Protein AF-A0A9Q0AM17-F1 (afdb_monomer)

pLDDT: mean 71.07, std 16.67, range [40.03, 94.5]

Foldseek 3Di:
DDDDDDDDPPPPDDPDPDPDDPVRVVVVVVVLVPPPCRPVDPPDCPVVNVVCVVPVVVCVVVVVPDPPDDDDDPPPPPPPPPDDDDPPCVVVVVVVVCVVPPQPQPPPGDRDDD

Solvent-accessible surface area (backbone atoms only — not comparable to full-atom values): 7825 Å² total; per-residue (Å²): 136,90,82,86,82,81,79,84,75,79,77,80,77,74,91,65,92,66,78,73,51,71,67,55,51,50,57,47,51,57,54,49,63,66,41,95,60,56,89,59,70,76,86,67,77,47,74,62,56,52,48,28,70,78,36,62,68,54,25,60,79,71,67,68,65,76,79,94,69,82,88,81,69,92,64,75,73,73,75,72,80,66,82,76,83,74,64,94,57,51,68,58,52,53,52,49,53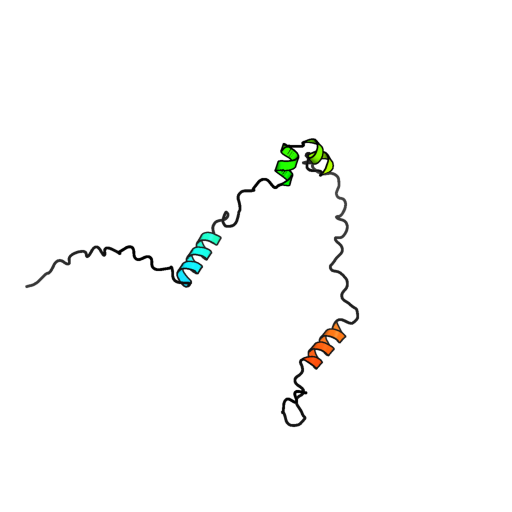,50,56,70,70,43,74,50,57,45,103,82,72,47,75,65,78,132

Sequence (114 aa):
MSSSNNPTQQAQQTQQETTPSFKEQLDHKARVARDPNYGKEEPQPTLLEKVTEYVPQVGKILGTGAQKKEDEGHKVPESIPGPPHRPDHDLQVEEFLKEQHRSKKGENGQIVDH

Organism: NCBI:txid1658444

Radius of gyration: 33.47 Å; Cα contacts (8 Å, |Δi|>4): 24; chains: 1; bounding box: 66×60×88 Å

Mean predicted aligned error: 22.44 Å

Secondary structure (DSSP, 8-state):
---PPPP-----------PPPHHHHHHHHHHHTTSTTTT----PPPHHHHHHHH-HHHHHHTT-S--------------PPPSPPPPTTHHHHHHHHHHHSS--B-TTS-B---

Structure (mmCIF, N/CA/C/O backbone):
data_AF-A0A9Q0AM17-F1
#
_entry.id   AF-A0A9Q0AM17-F1
#
loop_
_atom_site.group_PDB
_atom_site.id
_atom_site.type_symbol
_atom_site.label_atom_id
_atom_site.label_alt_id
_atom_site.label_comp_id
_atom_site.label_asym_id
_atom_site.label_entity_id
_atom_site.label_seq_id
_atom_site.pdbx_PDB_ins_code
_atom_site.Cartn_x
_atom_site.Cartn_y
_atom_site.Cartn_z
_atom_site.occupancy
_atom_site.B_iso_or_equiv
_atom_site.auth_seq_id
_atom_site.auth_comp_id
_atom_site.auth_asym_id
_atom_site.auth_atom_id
_atom_site.pdbx_PDB_model_num
ATOM 1 N N . MET A 1 1 ? 32.354 21.716 64.593 1.00 43.34 1 MET A N 1
ATOM 2 C CA . MET A 1 1 ? 32.568 2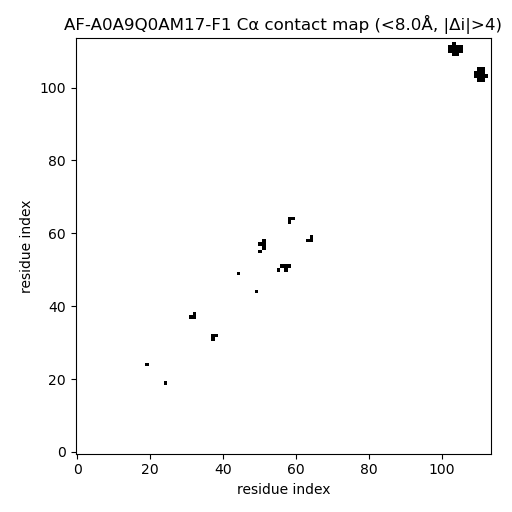0.954 63.347 1.00 43.34 1 MET A CA 1
ATOM 3 C C . MET A 1 1 ? 31.216 20.481 62.865 1.00 43.34 1 MET A C 1
ATOM 5 O O . MET A 1 1 ? 30.466 19.902 63.638 1.00 43.34 1 MET A O 1
ATOM 9 N N . SER A 1 2 ? 30.892 20.866 61.640 1.00 46.56 2 SER A N 1
ATOM 10 C CA . SER A 1 2 ? 29.626 20.657 60.951 1.00 46.56 2 SER A CA 1
ATOM 11 C C . SER A 1 2 ? 29.363 19.184 60.654 1.00 46.56 2 SER A C 1
ATOM 13 O O . SER A 1 2 ? 30.287 18.464 60.289 1.00 46.56 2 SER A O 1
ATOM 15 N N . SER A 1 3 ? 28.098 18.776 60.696 1.00 47.06 3 SER A N 1
ATOM 16 C CA . SER A 1 3 ? 27.534 17.807 59.749 1.00 47.06 3 SER A CA 1
ATOM 17 C C . SER A 1 3 ? 26.023 18.001 59.703 1.00 47.06 3 SER A C 1
ATOM 19 O O . SER A 1 3 ? 25.293 17.637 60.621 1.00 47.06 3 SER A O 1
ATOM 21 N N . SER A 1 4 ? 25.598 18.677 58.640 1.00 45.66 4 SER A N 1
ATOM 22 C CA . SER A 1 4 ? 24.213 18.921 58.262 1.00 45.66 4 SER A CA 1
ATOM 23 C C . SER A 1 4 ? 23.585 17.630 57.742 1.00 45.66 4 SER A C 1
ATOM 25 O O . SER A 1 4 ? 24.103 17.039 56.797 1.00 45.66 4 SER A O 1
ATOM 27 N N . ASN A 1 5 ? 22.448 17.230 58.309 1.00 55.94 5 ASN A N 1
ATOM 28 C CA . ASN A 1 5 ? 21.582 16.228 57.697 1.00 55.94 5 ASN A CA 1
ATOM 29 C C . ASN A 1 5 ? 20.622 16.925 56.726 1.00 55.94 5 ASN A C 1
ATOM 31 O O . ASN A 1 5 ? 19.900 17.851 57.088 1.00 55.94 5 ASN A O 1
ATOM 35 N N . ASN A 1 6 ? 20.686 16.483 55.475 1.00 49.91 6 ASN A N 1
ATOM 36 C CA . ASN A 1 6 ? 19.941 16.980 54.324 1.00 49.91 6 ASN A CA 1
ATOM 37 C C . ASN A 1 6 ? 18.442 16.636 54.463 1.00 49.91 6 ASN A C 1
ATOM 39 O O . ASN A 1 6 ? 18.132 15.468 54.704 1.00 49.91 6 ASN A O 1
ATOM 43 N N . PRO A 1 7 ? 17.496 17.577 54.287 1.00 50.47 7 PRO A N 1
ATOM 44 C CA . PRO A 1 7 ? 16.085 17.232 54.200 1.00 50.47 7 PRO A CA 1
ATOM 45 C C . PRO A 1 7 ? 15.758 16.693 52.803 1.00 50.47 7 PRO A C 1
ATOM 47 O O . PRO A 1 7 ? 16.019 17.338 51.786 1.00 50.47 7 PRO A O 1
ATOM 50 N N . THR A 1 8 ? 15.154 15.507 52.765 1.00 41.97 8 THR A N 1
ATOM 51 C CA . THR A 1 8 ? 14.503 14.928 51.588 1.00 41.97 8 THR A CA 1
ATOM 52 C C . THR A 1 8 ? 13.431 15.896 51.094 1.00 41.97 8 THR A C 1
ATOM 54 O O . THR A 1 8 ? 12.341 15.977 51.658 1.00 41.97 8 THR A O 1
ATOM 57 N N . GLN A 1 9 ? 13.741 16.656 50.046 1.00 49.97 9 GLN A N 1
ATOM 58 C CA . GLN A 1 9 ? 12.748 17.441 49.327 1.00 49.97 9 GLN A CA 1
ATOM 59 C C . GLN A 1 9 ? 11.867 16.466 48.544 1.00 49.97 9 GLN A C 1
ATOM 61 O O . GLN A 1 9 ? 12.249 15.955 47.492 1.00 49.97 9 GLN A O 1
ATOM 66 N N . GLN A 1 10 ? 10.683 16.189 49.088 1.00 43.75 10 GLN A N 1
ATOM 67 C CA . GLN A 1 10 ? 9.551 15.727 48.297 1.00 43.75 10 GLN A CA 1
ATOM 68 C C . GLN A 1 10 ? 9.224 16.838 47.297 1.00 43.75 10 GLN A C 1
ATOM 70 O O . GLN A 1 10 ? 8.612 17.846 47.648 1.00 43.75 10 GLN A O 1
ATOM 75 N N . ALA A 1 11 ? 9.670 16.673 46.054 1.00 42.91 11 ALA A N 1
ATOM 76 C CA . ALA A 1 11 ? 9.200 17.489 44.951 1.00 42.91 11 ALA A CA 1
ATOM 77 C C . ALA A 1 11 ? 7.736 17.119 44.689 1.00 42.91 11 ALA A C 1
ATOM 79 O O . ALA A 1 11 ? 7.427 16.119 44.042 1.00 42.91 11 ALA A O 1
ATOM 80 N N . GLN A 1 12 ? 6.838 17.931 45.240 1.0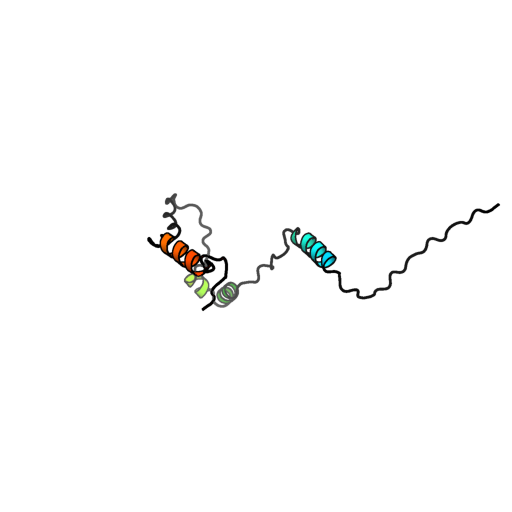0 44.19 12 GLN A N 1
ATOM 81 C CA . GLN A 1 12 ? 5.468 18.064 44.771 1.00 44.19 12 GLN A CA 1
ATOM 82 C C . GLN A 1 12 ? 5.537 18.487 43.299 1.00 44.19 12 GLN A C 1
ATOM 84 O O . GLN A 1 12 ? 5.848 19.636 42.995 1.00 44.19 12 GLN A O 1
ATOM 89 N N . GLN A 1 13 ? 5.302 17.555 42.376 1.00 48.88 13 GLN A N 1
ATOM 90 C CA . GLN A 1 13 ? 5.042 17.911 40.987 1.00 48.88 13 GLN A CA 1
ATOM 91 C C . GLN A 1 13 ? 3.558 18.230 40.853 1.00 48.88 13 GLN A C 1
ATOM 93 O O . GLN A 1 13 ? 2.692 17.364 40.756 1.00 48.88 13 GLN A O 1
ATOM 98 N N . THR A 1 14 ? 3.308 19.530 40.928 1.00 40.03 14 THR A N 1
ATOM 99 C CA . THR A 1 14 ? 2.145 20.248 40.432 1.00 40.03 14 THR A CA 1
ATOM 100 C C . THR A 1 14 ? 1.649 19.618 39.131 1.00 40.03 14 THR A C 1
ATOM 102 O O . THR A 1 14 ? 2.401 19.524 38.162 1.00 40.03 14 THR A O 1
ATOM 105 N N . GLN A 1 15 ? 0.378 19.213 39.107 1.00 45.84 15 GLN A N 1
ATOM 106 C CA . GLN A 1 15 ? -0.353 18.878 37.887 1.00 45.84 15 GLN A CA 1
ATOM 107 C C . GLN A 1 15 ? -0.502 20.158 37.055 1.00 45.84 15 GLN A C 1
ATOM 109 O O . GLN A 1 15 ? -1.490 20.878 37.157 1.00 45.84 15 GLN A O 1
ATOM 114 N N . GLN A 1 16 ? 0.530 20.502 36.295 1.00 46.12 16 GLN A N 1
ATOM 115 C CA . GLN A 1 16 ? 0.379 21.352 35.127 1.00 46.12 16 GLN A CA 1
ATOM 116 C C . GLN A 1 16 ? 0.056 20.409 33.978 1.00 46.12 16 GLN A C 1
ATOM 118 O O . GLN A 1 16 ? 0.801 19.460 33.740 1.00 46.12 16 GLN A O 1
ATOM 123 N N . GLU A 1 17 ? -1.061 20.642 33.293 1.00 57.25 17 GLU A N 1
ATOM 124 C CA . GLU A 1 17 ? -1.342 20.0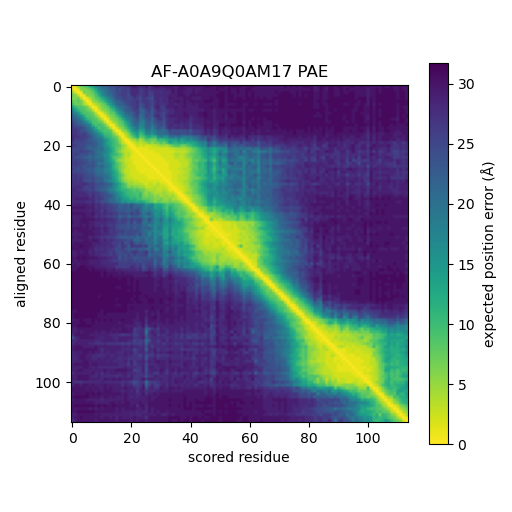08 32.008 1.00 57.25 17 GLU A CA 1
ATOM 125 C C . GLU A 1 17 ? -0.290 20.469 30.993 1.00 57.25 17 GLU A C 1
ATOM 127 O O . GLU A 1 17 ? -0.495 21.382 30.196 1.00 57.25 17 GLU A O 1
ATOM 132 N N . THR A 1 18 ? 0.899 19.878 31.053 1.00 63.84 18 THR A N 1
ATOM 133 C CA . THR A 1 18 ? 1.889 20.002 29.998 1.00 63.84 18 THR A CA 1
ATOM 134 C C . THR A 1 18 ? 1.455 19.044 28.911 1.00 63.84 18 THR A C 1
ATOM 136 O O . THR A 1 18 ? 1.519 17.826 29.088 1.00 63.84 18 THR A O 1
ATOM 139 N N . THR A 1 19 ? 0.982 19.587 27.792 1.00 74.06 19 THR A N 1
ATOM 140 C CA . THR A 1 19 ? 0.774 18.802 26.575 1.00 74.06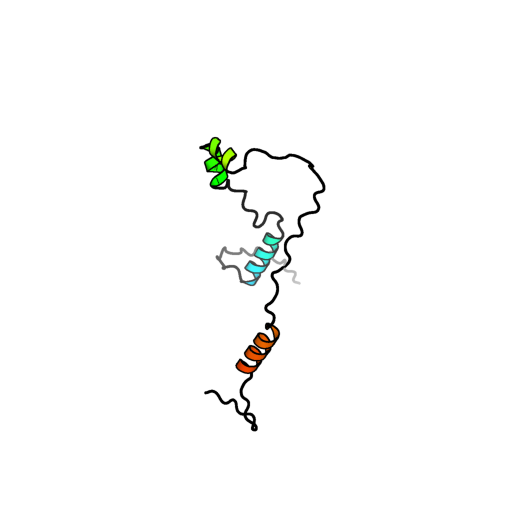 19 THR A CA 1
ATOM 141 C C . THR A 1 19 ? 2.029 17.964 26.321 1.00 74.06 19 THR A C 1
ATOM 143 O O . THR A 1 19 ? 3.121 18.546 26.300 1.00 74.06 19 THR A O 1
ATOM 146 N N . PRO A 1 20 ? 1.912 16.635 26.152 1.00 79.81 20 PRO A N 1
ATOM 147 C CA . PRO A 1 20 ? 3.078 15.778 26.015 1.00 79.81 20 PRO A CA 1
ATOM 148 C C . PRO A 1 20 ? 3.887 16.217 24.800 1.00 79.81 20 PRO A C 1
ATOM 150 O O . PRO A 1 20 ? 3.326 16.486 23.731 1.00 79.81 20 PRO A O 1
ATOM 153 N N . SER A 1 21 ? 5.205 16.284 24.964 1.00 89.88 21 SER A N 1
ATOM 154 C CA . SER A 1 21 ? 6.123 16.596 23.872 1.00 89.88 21 SER A CA 1
ATOM 155 C C . SER A 1 21 ? 5.945 15.589 22.734 1.00 89.88 21 SER A C 1
ATOM 157 O O . SER A 1 21 ? 5.590 14.431 22.958 1.00 89.88 21 SER A O 1
ATOM 159 N N . PHE A 1 22 ? 6.233 15.992 21.495 1.00 89.56 22 PHE A N 1
ATOM 160 C CA . PHE A 1 22 ? 6.094 15.110 20.332 1.00 89.56 22 PHE A CA 1
ATOM 161 C C . PHE A 1 22 ? 6.869 13.792 20.502 1.00 89.56 22 PHE A C 1
ATOM 163 O O . PHE A 1 22 ? 6.375 12.726 20.142 1.00 89.56 22 PHE A O 1
ATOM 170 N N . LYS A 1 23 ? 8.045 13.838 21.144 1.00 93.44 23 LYS A N 1
ATOM 171 C CA . LYS A 1 23 ? 8.808 12.633 21.500 1.00 93.44 23 LYS A CA 1
ATOM 172 C C . LYS A 1 23 ? 8.027 11.712 22.439 1.00 93.44 23 LYS A C 1
ATOM 174 O O . LYS A 1 23 ? 7.991 10.511 22.214 1.00 93.44 23 LYS A O 1
ATOM 179 N N . GLU A 1 24 ? 7.398 12.262 23.471 1.00 93.38 24 GLU A N 1
ATOM 180 C CA . GLU A 1 24 ? 6.632 11.482 24.448 1.00 93.38 24 GLU A CA 1
ATOM 181 C C . GLU A 1 24 ? 5.401 10.847 23.801 1.00 93.38 24 GLU A C 1
ATOM 183 O O . GLU A 1 24 ? 5.089 9.694 24.087 1.00 93.38 24 GLU A O 1
ATOM 188 N N . GLN A 1 25 ? 4.754 11.551 22.868 1.00 93.00 25 GLN A N 1
ATOM 189 C CA . GLN A 1 25 ? 3.658 11.001 22.070 1.00 93.00 25 GLN A CA 1
ATOM 190 C C . GLN A 1 25 ? 4.125 9.840 21.181 1.00 93.00 25 GLN A C 1
ATOM 192 O O . GLN A 1 25 ? 3.441 8.817 21.106 1.00 93.00 25 GLN A O 1
ATOM 197 N N . LEU A 1 26 ? 5.293 9.965 20.539 1.00 93.06 26 LEU A N 1
ATOM 198 C CA . LEU A 1 26 ? 5.887 8.890 19.737 1.00 93.06 26 LEU A CA 1
ATOM 199 C C . LEU A 1 26 ? 6.279 7.690 20.601 1.00 93.06 26 LEU A C 1
ATOM 201 O O . LEU A 1 26 ? 5.906 6.564 20.277 1.00 93.06 26 LEU A O 1
ATOM 205 N N . ASP A 1 27 ? 6.974 7.923 21.714 1.00 94.31 27 ASP A N 1
ATOM 206 C CA . ASP A 1 27 ? 7.385 6.880 22.655 1.00 94.31 27 ASP A CA 1
ATOM 207 C C . ASP A 1 27 ? 6.162 6.172 23.255 1.00 94.31 27 ASP A C 1
ATOM 209 O O . ASP A 1 27 ? 6.162 4.952 23.429 1.00 94.31 27 ASP A O 1
ATOM 213 N N . HIS A 1 28 ? 5.097 6.919 23.558 1.00 91.44 28 HIS A N 1
ATOM 214 C CA . HIS A 1 28 ? 3.819 6.364 23.986 1.00 91.44 28 HIS A CA 1
ATOM 215 C C . HIS A 1 28 ? 3.220 5.494 22.880 1.00 91.44 28 HIS A C 1
ATOM 217 O O . HIS A 1 28 ? 3.016 4.302 23.095 1.00 91.44 28 HIS A O 1
ATOM 223 N N . LYS A 1 29 ? 3.026 6.030 21.669 1.00 89.88 29 LYS A N 1
ATOM 224 C CA . LYS A 1 29 ? 2.448 5.285 20.542 1.00 89.88 29 LYS A CA 1
ATOM 225 C C . LYS A 1 29 ? 3.252 4.027 20.198 1.00 89.88 29 LYS A C 1
ATOM 227 O O . LYS A 1 29 ? 2.655 2.992 19.929 1.00 89.88 29 LYS A O 1
ATOM 232 N N . ALA A 1 30 ? 4.582 4.080 20.270 1.00 90.38 30 ALA A N 1
ATOM 233 C CA . ALA A 1 30 ? 5.455 2.929 20.055 1.00 90.38 30 ALA A CA 1
ATOM 234 C C . ALA A 1 30 ? 5.288 1.847 21.132 1.00 90.38 30 ALA A C 1
ATOM 236 O O . ALA A 1 30 ? 5.331 0.660 20.815 1.00 90.38 30 ALA A O 1
ATOM 237 N N . ARG A 1 31 ? 5.083 2.231 22.402 1.00 89.69 31 ARG A N 1
ATOM 238 C CA . ARG A 1 31 ? 4.772 1.274 23.475 1.00 89.69 31 ARG A CA 1
ATOM 239 C C . ARG A 1 31 ? 3.396 0.655 23.286 1.00 89.69 31 ARG A C 1
ATOM 241 O O . ARG A 1 31 ? 3.293 -0.563 23.372 1.00 89.69 3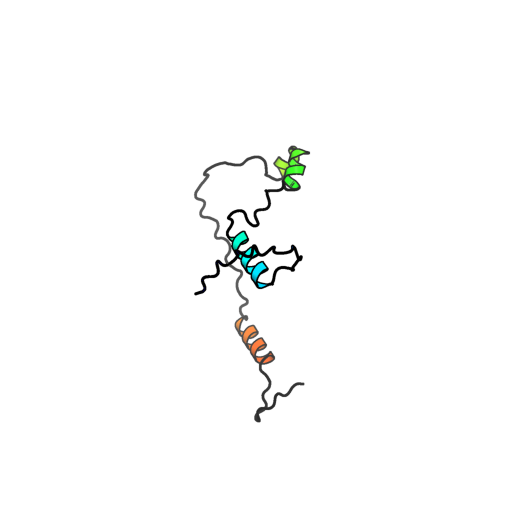1 ARG A O 1
ATOM 248 N N . VAL A 1 32 ? 2.374 1.461 22.999 1.00 87.12 32 VAL A N 1
ATOM 249 C CA . VAL A 1 32 ? 1.018 0.935 22.811 1.00 87.12 32 VAL A CA 1
ATOM 250 C C . VAL A 1 32 ? 0.960 0.028 21.576 1.00 87.12 32 VAL A C 1
ATOM 252 O O . VAL A 1 32 ? 0.397 -1.051 21.657 1.00 87.12 32 VAL A O 1
ATOM 255 N N . ALA A 1 33 ? 1.656 0.356 20.483 1.00 85.06 33 ALA A N 1
ATOM 256 C CA . ALA A 1 33 ? 1.722 -0.491 19.286 1.00 85.06 33 ALA A CA 1
ATOM 257 C C . ALA A 1 33 ? 2.398 -1.859 19.474 1.00 85.06 33 ALA A C 1
ATOM 259 O O . ALA A 1 33 ? 2.277 -2.718 18.604 1.00 85.06 33 ALA A O 1
ATOM 260 N N . ARG A 1 34 ? 3.114 -2.079 20.583 1.00 85.06 34 ARG A N 1
ATOM 261 C CA . ARG A 1 34 ? 3.650 -3.404 20.934 1.00 85.06 34 ARG A CA 1
ATOM 262 C C . ARG A 1 34 ? 2.612 -4.308 21.583 1.00 85.06 34 ARG A C 1
ATOM 264 O O . ARG A 1 34 ? 2.857 -5.508 21.675 1.00 85.06 34 ARG A O 1
ATOM 271 N N . ASP A 1 35 ? 1.502 -3.752 22.059 1.00 84.38 35 ASP A N 1
ATOM 272 C CA . ASP A 1 35 ? 0.401 -4.559 22.553 1.00 84.38 35 ASP A CA 1
ATOM 273 C C . ASP A 1 35 ? -0.185 -5.345 21.367 1.00 84.38 35 ASP A C 1
ATOM 275 O O . ASP A 1 35 ? -0.597 -4.734 20.375 1.00 84.38 35 ASP A O 1
ATOM 279 N N . PRO A 1 36 ? -0.234 -6.689 21.427 1.00 77.56 36 PRO A N 1
ATOM 280 C CA . PRO A 1 36 ? -0.824 -7.503 20.370 1.00 77.56 36 PRO A CA 1
ATOM 281 C C . PRO A 1 36 ? -2.305 -7.191 20.125 1.00 77.56 36 PRO A C 1
ATOM 283 O O . PRO A 1 36 ? -2.855 -7.678 19.138 1.00 77.56 36 PRO A O 1
ATOM 286 N N . ASN A 1 37 ? -2.962 -6.426 20.998 1.00 74.56 37 ASN A N 1
ATOM 287 C CA . ASN A 1 37 ? -4.343 -5.983 20.853 1.00 74.56 37 ASN A CA 1
ATOM 288 C C . ASN A 1 37 ? -4.482 -4.509 20.440 1.00 74.56 37 ASN A C 1
ATOM 290 O O . ASN A 1 37 ? -5.599 -4.032 20.252 1.00 74.56 37 ASN A O 1
ATOM 294 N N . TYR A 1 38 ? -3.383 -3.777 20.236 1.00 76.00 38 TYR A N 1
ATOM 295 C CA . TYR A 1 38 ? -3.456 -2.404 19.745 1.00 76.00 38 TYR A CA 1
ATOM 296 C C . TYR A 1 38 ? -3.962 -2.346 18.304 1.00 76.00 38 TYR A C 1
ATOM 298 O O . TYR A 1 38 ? -3.400 -2.972 17.408 1.00 76.00 38 TYR A O 1
ATOM 306 N N . GLY A 1 39 ? -5.033 -1.583 18.078 1.00 68.25 39 GLY A N 1
ATOM 307 C CA . GLY A 1 39 ? -5.687 -1.484 16.770 1.00 68.25 39 GLY A CA 1
ATOM 308 C C . GLY A 1 39 ? -6.591 -2.670 16.426 1.00 68.25 39 GLY A C 1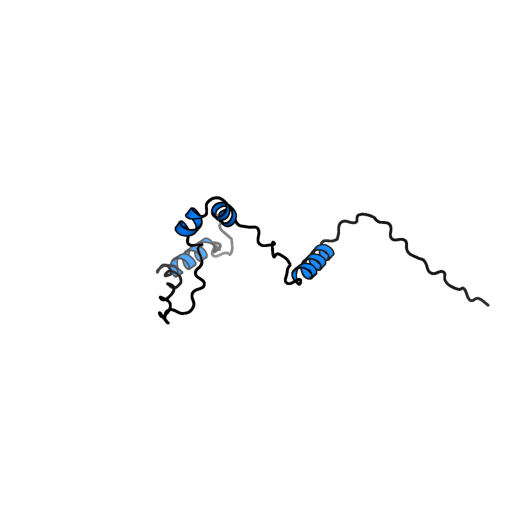
ATOM 309 O O . GLY A 1 39 ? -7.172 -2.684 15.343 1.00 68.25 39 GLY A O 1
ATOM 310 N N . LYS A 1 40 ? -6.754 -3.643 17.333 1.00 69.19 40 LYS A N 1
ATOM 311 C CA . LYS A 1 40 ? -7.857 -4.597 17.245 1.00 69.19 40 LYS A CA 1
ATOM 312 C C . LYS A 1 40 ? -9.097 -3.906 17.785 1.00 69.19 40 LYS A C 1
ATOM 314 O O . LYS A 1 40 ? -9.312 -3.844 18.991 1.00 69.19 40 LYS A O 1
ATOM 319 N N . GLU A 1 41 ? -9.882 -3.331 16.887 1.00 67.12 41 GLU A N 1
ATOM 320 C CA . GLU A 1 41 ? -11.272 -3.041 17.207 1.00 67.12 41 GLU A CA 1
ATOM 321 C C . GLU A 1 41 ? -11.921 -4.374 17.606 1.00 67.12 41 GLU A C 1
ATOM 323 O O . GLU A 1 41 ? -11.776 -5.369 16.889 1.00 67.12 41 GLU A O 1
ATOM 328 N N . GLU A 1 42 ? -12.571 -4.417 18.776 1.00 67.50 42 GLU A N 1
ATOM 329 C CA . GLU A 1 42 ? -13.497 -5.505 19.107 1.00 67.50 42 GLU A CA 1
ATOM 330 C C . GLU A 1 42 ? -14.368 -5.736 17.872 1.00 67.50 42 GLU A C 1
ATOM 332 O O . GLU A 1 42 ? -14.855 -4.737 17.329 1.00 67.50 42 GLU A O 1
ATOM 337 N N . PRO A 1 43 ? -14.521 -6.982 17.383 1.00 64.12 43 PRO A N 1
ATOM 338 C CA . PRO A 1 43 ? -15.261 -7.249 16.162 1.00 64.12 43 PRO A CA 1
ATOM 339 C C . PRO A 1 43 ? -16.688 -6.743 16.351 1.00 64.12 43 PRO A C 1
ATOM 341 O O . PRO A 1 43 ? -17.533 -7.399 16.957 1.00 64.12 43 PRO A O 1
ATOM 344 N N . GLN A 1 44 ? -16.940 -5.524 15.880 1.00 71.06 44 GLN A N 1
ATOM 345 C CA . GLN A 1 44 ? -18.268 -4.957 15.882 1.00 71.06 44 GLN A CA 1
ATOM 346 C C . GLN A 1 44 ? -19.076 -5.809 14.917 1.00 71.06 44 GLN A C 1
ATOM 348 O O . GLN A 1 44 ? -18.603 -6.049 13.797 1.00 71.06 44 GLN A O 1
ATOM 353 N N . PRO A 1 45 ? -20.272 -6.267 15.319 1.00 69.75 45 PRO A N 1
ATOM 354 C CA . PRO A 1 45 ? -21.099 -7.038 14.423 1.00 69.75 45 PRO A CA 1
ATOM 355 C C . PRO A 1 45 ? -21.335 -6.187 13.187 1.00 69.75 45 PRO A C 1
ATOM 357 O O . PRO A 1 45 ? -21.831 -5.054 13.266 1.00 69.75 45 PRO A O 1
ATOM 360 N N . THR A 1 46 ? -20.907 -6.713 12.045 1.00 77.31 46 THR A N 1
ATOM 361 C CA . THR A 1 46 ? -21.063 -6.003 10.779 1.00 77.31 46 THR A CA 1
ATOM 362 C C . THR A 1 46 ? -22.550 -5.716 10.572 1.00 77.31 46 THR A C 1
ATOM 364 O O . THR A 1 46 ? -23.411 -6.450 11.065 1.00 77.31 46 THR A O 1
ATOM 367 N N . LEU A 1 47 ? -22.893 -4.658 9.826 1.00 79.12 47 LEU A N 1
ATOM 368 C CA . LEU A 1 47 ? -24.300 -4.381 9.489 1.00 79.12 47 LEU A CA 1
ATOM 369 C C . LEU A 1 47 ? -24.988 -5.634 8.923 1.00 79.12 47 LEU A C 1
ATOM 371 O O . LEU A 1 47 ? -26.172 -5.861 9.145 1.00 79.12 47 LEU A O 1
ATOM 375 N N . LEU A 1 48 ? -24.208 -6.471 8.247 1.00 77.75 48 LEU A N 1
ATOM 376 C CA . LEU A 1 48 ? -24.641 -7.740 7.719 1.00 77.75 48 LEU A CA 1
ATOM 377 C C . LEU A 1 48 ? -25.034 -8.760 8.779 1.00 77.75 48 LEU A C 1
ATOM 379 O O . LEU A 1 48 ? -26.101 -9.353 8.673 1.00 77.75 48 LEU A O 1
ATOM 383 N N . GLU A 1 49 ? -24.205 -8.926 9.801 1.00 79.44 49 GLU A N 1
ATOM 384 C CA . GLU A 1 49 ? -24.480 -9.812 10.927 1.00 79.44 49 GLU A CA 1
ATOM 385 C C . GLU A 1 49 ? -25.795 -9.415 11.609 1.00 79.44 49 GLU A C 1
ATOM 387 O O . GLU A 1 49 ? -26.674 -10.259 11.795 1.00 79.44 49 GLU A O 1
ATOM 392 N N . LYS A 1 50 ? -26.014 -8.104 11.799 1.00 83.38 50 LYS A N 1
ATOM 393 C CA . LYS A 1 50 ? -27.296 -7.569 12.282 1.00 83.38 50 LYS A CA 1
ATOM 394 C C . LYS A 1 50 ? -28.456 -7.879 11.335 1.00 83.38 50 LYS A C 1
ATOM 396 O O . LYS A 1 50 ? -29.504 -8.334 11.776 1.00 83.38 50 LYS A O 1
ATOM 401 N N . VAL A 1 51 ? -28.307 -7.661 10.027 1.00 83.69 51 VAL A N 1
ATOM 402 C CA . VAL A 1 51 ? -29.377 -7.956 9.053 1.00 83.69 51 VAL A CA 1
ATOM 403 C C . VAL A 1 51 ? -29.731 -9.443 9.052 1.00 83.69 51 VAL A C 1
ATOM 405 O O . VAL A 1 51 ? -30.910 -9.780 8.975 1.00 83.69 51 VAL A O 1
ATOM 408 N N . THR A 1 52 ? -28.746 -10.335 9.179 1.00 84.31 52 THR A N 1
ATOM 409 C CA . THR A 1 52 ? -29.002 -11.778 9.263 1.00 84.31 52 THR A CA 1
ATOM 410 C C . THR A 1 52 ? -29.650 -12.200 10.580 1.00 84.31 52 THR A C 1
ATOM 412 O O . THR A 1 52 ? -30.425 -13.153 10.578 1.00 84.31 52 THR A O 1
ATOM 415 N N . GLU A 1 53 ? -29.404 -11.475 11.673 1.00 83.88 53 GLU A N 1
ATOM 416 C CA . GLU A 1 53 ? -30.087 -11.667 12.957 1.00 83.88 53 GLU A CA 1
ATOM 417 C C . GLU A 1 53 ? -31.576 -11.287 12.867 1.00 83.88 53 GLU A C 1
ATOM 419 O O . GLU A 1 53 ? -32.438 -12.042 13.316 1.00 83.88 53 GLU A O 1
ATOM 424 N N . TYR A 1 54 ? -31.899 -10.163 12.214 1.00 86.44 54 TYR A N 1
ATOM 425 C CA . TYR A 1 54 ? -33.288 -9.716 12.026 1.00 86.44 54 TYR A CA 1
ATOM 426 C C . TYR A 1 54 ? -34.035 -10.480 10.929 1.00 86.44 54 TYR A C 1
ATOM 428 O O . TYR A 1 54 ? -35.243 -10.701 11.034 1.00 86.44 54 TYR A O 1
ATOM 436 N N . VAL A 1 55 ? -33.340 -10.876 9.861 1.00 86.38 55 VAL A N 1
ATOM 437 C CA . VAL A 1 55 ? -33.918 -11.585 8.716 1.00 86.38 55 VAL A CA 1
ATOM 438 C C . VAL A 1 55 ? -33.078 -12.832 8.414 1.00 86.38 55 VAL A C 1
ATOM 440 O O . VAL A 1 55 ? -32.245 -12.824 7.501 1.00 86.38 55 VAL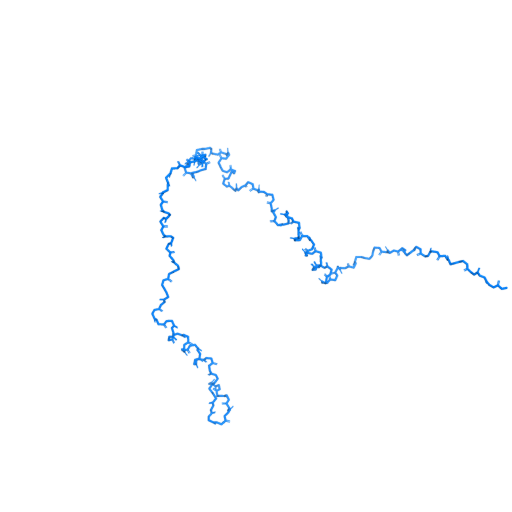 A O 1
ATOM 443 N N . PRO A 1 56 ? -33.334 -13.958 9.114 1.00 78.25 56 PRO A N 1
ATOM 444 C CA . PRO A 1 56 ? -32.536 -15.185 8.989 1.00 78.25 56 PRO A CA 1
ATOM 445 C C . PRO A 1 56 ? -32.472 -15.758 7.566 1.00 78.25 56 PRO A C 1
ATOM 447 O O . PRO A 1 56 ? -31.551 -16.488 7.204 1.00 78.25 56 PRO A O 1
ATOM 450 N N . GLN A 1 57 ? -33.462 -15.432 6.733 1.00 74.81 57 GLN A N 1
ATOM 451 C CA . GLN A 1 57 ? -33.541 -15.874 5.341 1.00 74.81 57 GLN A CA 1
ATOM 452 C C . GLN A 1 57 ? -32.466 -15.219 4.458 1.00 74.81 57 GLN A C 1
ATOM 454 O O . GLN A 1 57 ? -31.949 -15.875 3.555 1.00 74.81 57 GLN A O 1
ATOM 459 N N . VAL A 1 58 ? -32.067 -13.972 4.749 1.00 75.88 58 VAL A N 1
ATOM 460 C CA . VAL A 1 58 ? -31.030 -13.247 3.990 1.00 75.88 58 VAL A CA 1
ATOM 461 C C . VAL A 1 58 ? -29.654 -13.885 4.185 1.00 75.88 58 VAL A C 1
ATOM 463 O O . VAL A 1 58 ? -28.875 -13.937 3.237 1.00 75.88 58 VAL A O 1
ATOM 466 N N . GLY A 1 59 ? -29.379 -14.476 5.354 1.00 69.81 59 GLY A N 1
ATOM 467 C CA . GLY A 1 59 ? -28.117 -15.186 5.599 1.00 69.81 59 GLY A CA 1
ATOM 468 C C . GLY A 1 59 ? -27.893 -16.380 4.663 1.00 69.81 59 GLY A C 1
ATOM 469 O O . GLY A 1 59 ? -26.760 -16.693 4.304 1.00 69.81 59 GLY A O 1
ATOM 470 N N . LYS A 1 60 ? -28.972 -17.017 4.188 1.00 70.88 60 LYS A N 1
ATOM 471 C CA . LYS A 1 60 ? -28.892 -18.113 3.206 1.00 70.88 60 LYS A CA 1
ATOM 472 C C . LYS A 1 60 ? -28.598 -17.605 1.797 1.00 70.88 60 LYS A C 1
ATOM 474 O O . LYS A 1 60 ? -27.842 -18.238 1.072 1.00 70.88 60 LYS A O 1
ATOM 479 N N . ILE A 1 61 ? -29.184 -16.467 1.428 1.00 73.25 61 ILE A N 1
ATOM 480 C CA . ILE A 1 61 ? -28.996 -15.832 0.114 1.00 73.25 61 ILE A CA 1
ATOM 481 C C . ILE A 1 61 ? -27.580 -15.257 0.000 1.00 73.25 61 ILE A C 1
ATOM 483 O O . ILE A 1 61 ? -26.978 -15.295 -1.066 1.00 73.25 61 ILE A O 1
ATOM 487 N N . LEU A 1 62 ? -27.038 -14.765 1.113 1.00 63.78 62 LEU A N 1
ATOM 488 C CA . LEU A 1 62 ? -25.727 -14.132 1.165 1.00 63.78 62 LEU A CA 1
ATOM 489 C C . LEU A 1 62 ? -24.578 -15.084 1.543 1.00 63.78 62 LEU A C 1
ATOM 491 O O . LEU A 1 62 ? -23.430 -14.664 1.637 1.00 63.78 62 LEU A O 1
ATOM 495 N N . GLY A 1 63 ? -24.867 -16.372 1.741 1.00 58.94 63 GLY A N 1
ATOM 496 C CA . GLY A 1 63 ? -23.840 -17.396 1.953 1.00 58.94 63 GLY A CA 1
ATOM 497 C C . GLY A 1 63 ? -23.216 -17.435 3.354 1.00 58.94 63 GLY A C 1
ATOM 498 O O . GLY A 1 63 ? -22.180 -18.068 3.526 1.00 58.94 63 GLY A O 1
ATOM 499 N N . THR A 1 64 ? -23.826 -16.818 4.373 1.00 59.12 64 THR A N 1
ATOM 500 C CA . THR A 1 64 ? -23.324 -16.855 5.766 1.00 59.12 64 THR A CA 1
ATOM 501 C C . THR A 1 64 ? -23.841 -18.053 6.574 1.00 59.12 64 THR A C 1
ATOM 503 O O . THR A 1 64 ? -23.435 -18.274 7.715 1.00 59.12 64 THR A O 1
ATOM 506 N N . GLY A 1 65 ? -24.704 -18.883 5.983 1.00 54.16 65 GLY A N 1
ATOM 507 C CA . GLY A 1 65 ? -25.163 -20.139 6.571 1.00 54.16 65 GLY A CA 1
ATOM 508 C C . GLY A 1 65 ? -24.103 -21.241 6.507 1.00 54.16 65 GLY A C 1
ATOM 509 O O . GLY A 1 65 ? -24.144 -22.063 5.602 1.00 54.16 65 GLY A O 1
ATOM 510 N N . ALA A 1 66 ? -23.187 -21.261 7.479 1.00 56.72 66 ALA A N 1
ATOM 511 C CA . ALA A 1 66 ? -22.349 -22.399 7.870 1.00 56.72 66 ALA A CA 1
ATOM 512 C C . ALA A 1 66 ? -21.791 -23.273 6.725 1.00 56.72 66 ALA A C 1
ATOM 514 O O . ALA A 1 66 ? -22.379 -24.290 6.362 1.00 56.72 66 ALA A O 1
ATOM 515 N N . GLN A 1 67 ? -20.575 -22.971 6.267 1.00 49.91 67 GLN A N 1
ATOM 516 C CA . GLN A 1 67 ? -19.654 -23.982 5.736 1.00 49.91 67 GLN A CA 1
ATOM 517 C C . GLN A 1 67 ? -18.305 -23.852 6.456 1.00 49.91 67 GLN A C 1
ATOM 519 O O . GLN A 1 67 ? -17.324 -23.354 5.918 1.00 49.91 67 GLN A O 1
ATOM 524 N N . LYS A 1 68 ? -18.255 -24.345 7.699 1.00 50.75 68 LYS A N 1
ATOM 525 C CA . LYS A 1 68 ? -17.132 -25.207 8.076 1.00 50.75 68 LYS A CA 1
ATOM 526 C C . LYS A 1 68 ? -17.436 -26.561 7.440 1.00 50.75 68 LYS A C 1
ATOM 528 O O . LYS A 1 68 ? -18.218 -27.330 7.992 1.00 50.75 68 LYS A O 1
ATOM 533 N N . LYS A 1 69 ? -16.894 -26.803 6.251 1.00 47.69 69 LYS A N 1
ATOM 534 C CA . LYS A 1 69 ? -16.702 -28.151 5.730 1.00 47.69 69 LYS A CA 1
ATOM 535 C C . LYS A 1 69 ? -15.268 -28.258 5.258 1.00 47.69 69 LYS A C 1
ATOM 537 O O . LYS A 1 69 ? -14.788 -27.451 4.468 1.00 47.69 69 LYS A O 1
ATOM 542 N N . GLU A 1 70 ? -14.614 -29.209 5.891 1.00 46.88 70 GLU A N 1
ATOM 543 C CA . GLU A 1 70 ? -13.306 -29.738 5.583 1.00 46.88 70 GLU A CA 1
ATOM 544 C C . GLU A 1 70 ? -13.293 -30.298 4.155 1.00 46.88 70 GLU A C 1
ATOM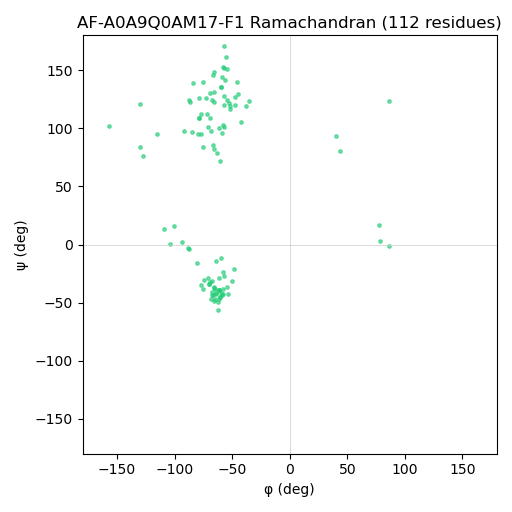 546 O O . GLU A 1 70 ? -14.287 -30.851 3.691 1.00 46.88 70 GLU A O 1
ATOM 551 N N . ASP A 1 71 ? -12.144 -30.118 3.508 1.00 49.81 71 ASP A N 1
ATOM 552 C CA . ASP A 1 71 ? -11.532 -31.035 2.546 1.00 49.81 71 ASP A CA 1
ATOM 553 C C . ASP A 1 71 ? -12.458 -31.683 1.498 1.00 49.81 71 ASP A C 1
ATOM 555 O O . ASP A 1 71 ? -12.808 -32.859 1.575 1.00 49.81 71 ASP A O 1
ATOM 559 N N . GLU A 1 72 ? -12.775 -30.931 0.441 1.00 46.78 72 GLU A N 1
ATOM 560 C CA . GLU A 1 72 ? -13.019 -31.536 -0.868 1.00 46.78 72 GLU A CA 1
ATOM 561 C C . GLU A 1 72 ? -11.960 -31.070 -1.861 1.00 46.78 72 GLU A C 1
ATOM 563 O O . GLU A 1 72 ? -12.081 -30.043 -2.527 1.00 46.78 72 GLU A O 1
ATOM 568 N N . GLY A 1 73 ? -10.933 -31.908 -1.985 1.00 43.88 73 GLY A N 1
ATOM 569 C CA . GLY A 1 73 ? -10.155 -32.042 -3.200 1.00 43.88 73 GLY A CA 1
ATOM 570 C C . GLY A 1 73 ? -9.018 -31.042 -3.314 1.00 43.88 73 GLY A C 1
ATOM 571 O O . GLY A 1 73 ? -9.205 -29.832 -3.392 1.00 43.88 73 GLY A O 1
ATOM 572 N N . HIS A 1 74 ? -7.814 -31.581 -3.475 1.00 47.75 74 HIS A N 1
ATOM 573 C CA . HIS A 1 74 ? -6.719 -30.889 -4.139 1.00 47.75 74 HIS A CA 1
ATOM 574 C C . HIS A 1 74 ? -7.124 -30.572 -5.593 1.00 47.75 74 HIS A C 1
ATOM 576 O O . HIS A 1 74 ? -6.642 -31.184 -6.543 1.00 47.75 74 HIS A O 1
ATOM 582 N N . LYS A 1 75 ? -8.030 -29.614 -5.801 1.00 57.00 75 LYS A N 1
ATOM 583 C CA . LYS A 1 75 ? -8.021 -28.825 -7.024 1.00 57.00 75 LYS A CA 1
ATOM 584 C C . LYS A 1 75 ? -6.805 -27.932 -6.879 1.00 57.00 75 LYS A C 1
ATOM 586 O O . LYS A 1 75 ? -6.760 -27.084 -5.992 1.00 57.00 75 LYS A O 1
ATOM 591 N N . VAL A 1 76 ? -5.803 -28.184 -7.721 1.00 62.56 76 VAL A N 1
ATOM 592 C CA . VAL A 1 76 ? -4.719 -27.236 -7.991 1.00 62.56 76 VAL A CA 1
ATOM 593 C C . VAL A 1 76 ? -5.368 -25.851 -8.023 1.00 62.56 76 VAL A C 1
ATOM 595 O O . VAL A 1 76 ? -6.313 -25.695 -8.805 1.00 62.56 76 VAL A O 1
ATOM 598 N N . PRO A 1 77 ? -4.984 -24.909 -7.139 1.00 64.62 77 PRO A N 1
ATOM 599 C CA . PRO A 1 77 ? -5.598 -23.593 -7.143 1.00 64.62 77 PRO A CA 1
ATOM 600 C C . PRO A 1 77 ? -5.480 -23.079 -8.570 1.00 64.62 77 PRO A C 1
ATOM 602 O O . PRO A 1 77 ? -4.378 -23.083 -9.127 1.00 64.62 77 PRO A O 1
ATOM 605 N N . GLU A 1 78 ? -6.619 -22.759 -9.193 1.00 69.25 78 GLU A N 1
ATOM 606 C CA . GLU A 1 78 ? -6.616 -22.114 -10.500 1.00 69.25 78 GLU A CA 1
ATOM 607 C C . GLU A 1 78 ? -5.614 -20.976 -10.396 1.00 69.25 78 GLU A C 1
ATOM 609 O O . GLU A 1 78 ? -5.710 -20.157 -9.480 1.00 69.25 78 GLU A O 1
ATOM 614 N N . SER A 1 79 ? -4.584 -21.046 -11.244 1.00 72.56 79 SER A N 1
ATOM 615 C CA . SER A 1 79 ? -3.470 -20.108 -11.279 1.00 72.56 79 SER A CA 1
ATOM 616 C C . SER A 1 79 ? -4.048 -18.712 -11.123 1.00 72.56 79 SER A C 1
ATOM 618 O O . SER A 1 79 ? -4.667 -18.217 -12.068 1.00 72.56 79 SER A O 1
ATOM 620 N N . ILE A 1 80 ? -3.881 -18.112 -9.938 1.00 73.38 80 ILE A N 1
ATOM 621 C CA . ILE A 1 80 ? -4.306 -16.738 -9.683 1.00 73.38 80 ILE A CA 1
ATOM 622 C C . ILE A 1 80 ? -3.682 -15.947 -10.827 1.00 73.38 80 ILE A C 1
ATOM 624 O O . ILE A 1 80 ? -2.455 -16.020 -10.974 1.00 73.38 80 ILE A O 1
ATOM 628 N N . PRO A 1 81 ? -4.487 -15.319 -11.704 1.00 79.88 81 PRO A N 1
ATOM 629 C CA . PRO A 1 81 ? -3.939 -14.642 -12.858 1.00 79.88 81 PRO A CA 1
ATOM 630 C C . PRO A 1 81 ? -2.897 -13.670 -12.327 1.00 79.88 81 PRO A C 1
ATOM 632 O O . PRO A 1 81 ? -3.162 -12.900 -11.399 1.00 79.88 81 PRO A O 1
ATOM 635 N N . GLY A 1 82 ? -1.675 -13.813 -12.842 1.00 82.44 82 GLY A N 1
ATOM 636 C CA . GLY A 1 82 ? -0.571 -12.967 -12.434 1.00 82.44 82 GLY A CA 1
ATOM 637 C C . GLY A 1 82 ? -0.916 -11.496 -12.667 1.00 82.44 82 GLY A C 1
ATOM 638 O O . GLY A 1 82 ? -1.926 -11.179 -13.306 1.00 82.44 82 GLY A O 1
ATOM 639 N N . PRO A 1 83 ? -0.075 -10.578 -12.172 1.00 87.06 83 PRO A N 1
ATOM 640 C CA . PRO A 1 83 ? -0.224 -9.170 -12.491 1.00 87.06 83 PRO A CA 1
ATOM 641 C C . PRO A 1 83 ? -0.456 -8.985 -13.998 1.00 87.06 83 PRO A C 1
ATOM 643 O O . PRO A 1 83 ? 0.157 -9.706 -14.796 1.00 87.06 83 PRO A O 1
ATOM 646 N N . PRO A 1 84 ? -1.350 -8.063 -14.393 1.00 89.00 84 PRO A N 1
ATOM 647 C CA . PRO A 1 84 ? -1.645 -7.827 -15.797 1.00 89.00 84 PRO A CA 1
ATOM 648 C C . PRO A 1 84 ? -0.360 -7.537 -16.568 1.00 89.00 84 PRO A C 1
ATOM 650 O O . PRO A 1 84 ? 0.618 -7.016 -16.019 1.00 89.00 84 PRO A O 1
ATOM 653 N N . HIS A 1 85 ? -0.370 -7.885 -17.853 1.00 90.00 85 HIS A N 1
ATOM 654 C CA . HIS A 1 85 ? 0.777 -7.622 -18.703 1.00 90.00 85 HIS A CA 1
ATOM 655 C C . HIS A 1 85 ? 1.068 -6.119 -18.737 1.00 90.00 85 HIS A C 1
ATOM 657 O O . HIS A 1 85 ? 0.148 -5.302 -18.847 1.00 90.00 85 HIS A O 1
ATOM 663 N N . ARG A 1 86 ? 2.349 -5.759 -18.618 1.00 89.94 86 ARG A N 1
ATOM 664 C CA . ARG A 1 86 ? 2.774 -4.376 -18.826 1.00 89.94 86 ARG A CA 1
ATOM 665 C C . ARG A 1 86 ? 2.544 -4.001 -20.293 1.00 89.94 86 ARG A C 1
ATOM 667 O O . ARG A 1 86 ? 2.660 -4.876 -21.148 1.00 89.94 86 ARG A O 1
ATOM 674 N N . PRO A 1 87 ? 2.232 -2.734 -20.597 1.00 93.31 87 PRO A N 1
ATOM 675 C CA . PRO A 1 87 ? 2.164 -2.276 -21.978 1.00 93.31 87 PRO A CA 1
ATOM 676 C C . PRO A 1 87 ? 3.482 -2.536 -22.719 1.00 93.31 87 PRO A C 1
ATOM 678 O O . PRO A 1 87 ? 4.554 -2.305 -22.163 1.00 93.31 87 PRO A O 1
ATOM 681 N N . ASP A 1 88 ? 3.410 -2.930 -23.993 1.00 93.50 88 ASP A N 1
ATOM 682 C CA . ASP A 1 88 ? 4.599 -3.205 -24.825 1.00 93.50 88 ASP A CA 1
ATOM 683 C C . ASP A 1 88 ? 5.556 -2.001 -24.918 1.00 93.50 88 ASP A C 1
ATOM 685 O O . ASP A 1 88 ? 6.764 -2.144 -25.104 1.00 93.50 88 ASP A O 1
ATOM 689 N N . HIS A 1 89 ? 5.006 -0.795 -24.766 1.00 94.50 89 HIS A N 1
ATOM 690 C CA . HIS A 1 89 ? 5.699 0.479 -24.918 1.00 94.50 89 HIS A CA 1
ATOM 691 C C . HIS A 1 89 ? 6.102 1.132 -23.582 1.00 94.50 89 HIS A C 1
ATOM 693 O O . HIS A 1 89 ? 6.436 2.314 -23.573 1.00 94.50 89 HIS A O 1
ATOM 699 N N . ASP A 1 90 ? 6.094 0.398 -22.460 1.00 91.38 90 ASP A N 1
ATOM 700 C CA . ASP A 1 90 ? 6.433 0.928 -21.119 1.00 91.38 90 ASP A CA 1
ATOM 701 C C . ASP A 1 90 ? 7.805 1.635 -21.113 1.00 91.38 90 ASP A C 1
ATOM 703 O O . ASP A 1 90 ? 7.941 2.762 -20.641 1.00 91.38 90 ASP A O 1
ATOM 707 N N . LEU A 1 91 ? 8.803 1.042 -21.783 1.00 91.62 91 LEU A N 1
ATOM 708 C CA . LEU A 1 91 ? 10.148 1.619 -21.924 1.00 91.62 91 LEU A CA 1
ATOM 709 C C . LEU A 1 91 ? 10.150 2.968 -22.658 1.00 91.62 91 LEU A C 1
ATOM 711 O O . LEU A 1 91 ? 10.869 3.888 -22.278 1.00 91.62 91 LEU A O 1
ATOM 715 N N . GLN A 1 92 ? 9.324 3.111 -23.695 1.00 92.81 92 GLN A N 1
ATOM 716 C CA . GLN A 1 92 ? 9.224 4.361 -24.455 1.00 92.81 92 GLN A CA 1
ATOM 717 C C . GLN A 1 92 ? 8.552 5.458 -23.625 1.00 92.81 92 GLN A C 1
ATOM 719 O O . GLN A 1 92 ? 8.905 6.631 -23.743 1.00 92.81 92 GLN A O 1
ATOM 724 N N . VAL A 1 93 ? 7.599 5.080 -22.768 1.00 90.50 93 VAL A N 1
ATOM 725 C CA . VAL A 1 93 ? 6.945 6.000 -21.831 1.00 90.50 93 VAL A CA 1
ATOM 726 C C . VAL A 1 93 ? 7.942 6.496 -20.781 1.00 90.50 93 VAL A C 1
ATOM 728 O O . VAL A 1 93 ? 7.989 7.698 -20.516 1.00 90.50 93 VAL A O 1
ATOM 731 N N . GLU A 1 94 ? 8.779 5.614 -20.228 1.00 92.31 94 GLU A N 1
ATOM 732 C CA . GLU A 1 94 ? 9.850 5.993 -19.295 1.00 92.31 94 GLU A CA 1
ATOM 733 C C . GLU A 1 94 ? 10.861 6.955 -19.935 1.00 92.31 94 GLU A C 1
ATOM 735 O O . GLU A 1 94 ? 11.217 7.976 -19.339 1.00 92.31 94 GLU A O 1
ATOM 740 N N . GLU A 1 95 ? 11.298 6.673 -21.165 1.00 90.62 95 GLU A N 1
ATOM 741 C CA . GLU A 1 95 ? 12.213 7.541 -21.915 1.00 90.62 95 GLU A CA 1
ATOM 742 C C . GLU A 1 95 ? 11.590 8.901 -22.236 1.00 90.62 95 GLU A C 1
ATOM 744 O O . GLU A 1 95 ? 12.244 9.934 -22.076 1.00 90.62 95 GLU A O 1
ATOM 749 N N . PHE A 1 96 ? 10.316 8.924 -22.629 1.00 91.44 96 PHE A N 1
ATOM 750 C CA . PHE A 1 96 ? 9.588 10.160 -22.885 1.00 91.44 96 PHE A CA 1
ATOM 751 C C . PHE A 1 96 ? 9.478 11.018 -21.621 1.00 91.44 96 PHE A C 1
ATOM 753 O O . PHE A 1 96 ? 9.826 12.197 -21.655 1.00 91.44 96 PHE A O 1
ATOM 760 N N . LEU A 1 97 ? 9.056 10.435 -20.493 1.00 90.94 97 LEU A N 1
ATOM 761 C CA . LEU A 1 97 ? 8.986 11.125 -19.199 1.00 90.94 97 LEU A CA 1
ATOM 762 C C . LEU A 1 97 ? 10.355 11.662 -18.780 1.00 90.94 97 LEU A C 1
ATOM 764 O O . LEU A 1 97 ? 10.476 12.809 -18.345 1.00 90.94 97 LEU A O 1
ATOM 768 N N . LYS A 1 98 ? 11.403 10.855 -18.957 1.00 88.94 98 LYS A N 1
ATOM 769 C CA . LYS A 1 98 ? 12.781 11.259 -18.692 1.00 88.94 98 LYS A CA 1
ATOM 770 C C . LYS A 1 98 ? 13.191 12.454 -19.546 1.00 88.94 98 LYS A C 1
ATOM 772 O O . LYS A 1 98 ? 13.829 13.348 -19.009 1.00 88.94 98 LYS A O 1
ATOM 777 N N . GLU A 1 99 ? 12.822 12.499 -20.823 1.00 86.75 99 GLU A N 1
ATOM 778 C CA . GLU A 1 99 ? 13.127 13.623 -21.716 1.00 86.75 99 GLU A CA 1
ATOM 779 C C . GLU A 1 99 ? 12.254 14.860 -21.430 1.00 86.75 99 GLU A C 1
ATOM 781 O O . GLU A 1 99 ? 12.731 15.981 -21.570 1.00 86.75 99 GLU A O 1
ATOM 786 N N . GLN A 1 100 ? 11.016 14.694 -20.947 1.00 85.94 100 GLN A N 1
ATOM 787 C CA . GLN A 1 100 ? 10.185 15.815 -20.479 1.00 85.94 100 GLN A CA 1
ATOM 788 C C . GLN A 1 100 ? 10.749 16.470 -19.212 1.00 85.94 100 GLN A C 1
ATOM 790 O O . GLN A 1 100 ? 10.749 17.692 -19.086 1.00 85.94 100 GLN A O 1
ATOM 795 N N . HIS A 1 101 ? 11.240 15.665 -18.269 1.00 82.81 101 HIS A N 1
ATOM 796 C CA . HIS A 1 101 ? 11.862 16.151 -17.034 1.00 82.81 101 HIS A CA 1
ATOM 797 C C . HIS A 1 101 ? 13.359 16.418 -17.180 1.00 82.81 101 HIS A C 1
ATOM 799 O O . HIS A 1 101 ? 14.009 16.910 -16.250 1.00 82.81 101 HIS A O 1
ATOM 805 N N . ARG A 1 102 ? 13.928 16.119 -18.348 1.00 81.50 102 ARG A N 1
ATOM 806 C CA . ARG A 1 102 ? 15.279 16.523 -18.679 1.00 81.50 102 ARG A CA 1
ATOM 807 C C . ARG A 1 102 ? 15.260 18.029 -18.853 1.00 81.50 102 ARG A C 1
ATOM 809 O O . ARG A 1 102 ? 14.730 18.562 -19.822 1.00 81.50 102 ARG A O 1
ATOM 816 N N . SER A 1 103 ? 15.871 18.714 -17.894 1.00 69.50 103 SER A N 1
ATOM 817 C CA . SER A 1 103 ? 16.136 20.139 -18.010 1.00 69.50 103 SER A CA 1
ATOM 818 C C . SER A 1 103 ? 16.842 20.375 -19.347 1.00 69.50 103 SER A C 1
ATOM 820 O O . SER A 1 103 ? 17.898 19.779 -19.601 1.00 69.50 103 SER A O 1
ATOM 822 N N . LYS A 1 104 ? 16.226 21.175 -20.228 1.00 68.25 104 LYS A N 1
ATOM 823 C CA . LYS A 1 104 ? 16.814 21.568 -21.509 1.00 68.25 104 LYS A CA 1
ATOM 824 C C . LYS A 1 104 ? 18.020 22.436 -21.192 1.00 68.25 104 LYS A C 1
ATOM 826 O O . LYS A 1 104 ? 17.926 23.654 -21.080 1.00 68.25 104 LYS A O 1
ATOM 831 N N . LYS A 1 105 ? 19.155 21.791 -20.953 1.00 59.25 105 LYS A N 1
ATOM 832 C CA . LYS A 1 105 ? 20.417 22.477 -20.764 1.00 59.25 105 LYS A CA 1
ATOM 833 C C . LYS A 1 105 ? 20.894 22.847 -22.160 1.00 59.25 105 LYS A C 1
ATOM 835 O O . LYS A 1 105 ? 21.245 21.960 -22.937 1.00 59.25 105 LYS A O 1
ATOM 840 N N . GLY A 1 106 ? 20.852 24.135 -22.490 1.00 61.19 106 GLY A N 1
ATOM 841 C CA . GLY A 1 106 ? 21.511 24.641 -23.692 1.00 61.19 106 GLY A CA 1
ATOM 842 C C . GLY A 1 106 ? 22.995 24.255 -23.685 1.00 61.19 106 GLY A C 1
ATOM 843 O O . GLY A 1 106 ? 23.555 23.944 -22.630 1.00 61.19 106 GLY A O 1
ATOM 844 N N . GLU A 1 107 ? 23.641 24.294 -24.849 1.00 58.50 107 GLU A N 1
ATOM 845 C CA . GLU A 1 107 ? 25.065 23.964 -25.079 1.00 58.50 107 GLU A CA 1
ATOM 846 C C . GLU A 1 107 ? 26.037 24.650 -24.085 1.00 58.50 107 GLU A C 1
ATOM 848 O O . GLU A 1 107 ? 27.130 24.177 -23.796 1.00 58.50 107 GLU A O 1
ATOM 853 N N . ASN A 1 108 ? 25.573 25.733 -23.475 1.00 59.16 108 ASN A N 1
ATOM 854 C CA . ASN A 1 108 ? 26.224 26.650 -22.552 1.00 59.16 108 ASN A CA 1
ATOM 855 C C . ASN A 1 108 ? 25.709 26.555 -21.097 1.00 59.16 108 ASN A C 1
ATOM 857 O O . ASN A 1 108 ? 26.012 27.407 -20.265 1.00 59.16 108 ASN A O 1
ATOM 861 N N . GLY A 1 109 ? 24.958 25.511 -20.738 1.00 58.03 109 GLY A N 1
ATOM 862 C CA . GLY A 1 109 ? 24.635 25.215 -19.343 1.00 58.03 109 GLY A CA 1
ATOM 863 C C . GLY A 1 109 ? 23.410 25.931 -18.756 1.00 58.03 109 GLY A C 1
ATOM 864 O O . GLY A 1 109 ? 23.097 25.681 -17.593 1.00 58.03 109 GLY A O 1
ATOM 865 N N . GLN A 1 110 ? 22.723 26.786 -19.518 1.00 60.53 110 GLN A N 1
ATOM 866 C CA . GLN A 1 110 ? 21.513 27.484 -19.067 1.00 60.53 110 GLN A CA 1
ATOM 867 C C . GLN A 1 110 ? 20.261 26.620 -19.251 1.00 60.53 110 GLN A C 1
ATOM 869 O O . GLN A 1 110 ? 20.115 25.940 -20.267 1.00 60.53 110 GLN A O 1
ATOM 874 N N . ILE A 1 111 ? 19.378 26.656 -18.250 1.00 59.34 111 ILE A N 1
ATOM 875 C CA . ILE A 1 111 ? 18.052 26.034 -18.282 1.00 59.34 111 ILE A CA 1
ATOM 876 C C . ILE A 1 111 ? 17.158 26.951 -19.118 1.00 59.34 111 ILE A C 1
ATOM 878 O O . ILE A 1 111 ? 16.912 28.087 -18.719 1.00 59.34 111 ILE A O 1
ATOM 882 N N . VAL A 1 112 ? 16.734 26.494 -20.296 1.00 62.34 112 VAL A N 1
ATOM 883 C CA . VAL A 1 112 ? 15.735 27.204 -21.109 1.00 62.34 112 VAL A CA 1
ATOM 884 C C . VAL A 1 112 ? 14.355 26.676 -20.731 1.00 62.34 112 VAL A C 1
ATOM 886 O O . VAL A 1 112 ? 13.943 25.617 -21.207 1.00 62.34 112 VAL A O 1
ATOM 889 N N . ASP A 1 113 ? 13.675 27.408 -19.850 1.00 58.38 113 ASP A N 1
ATOM 890 C CA . ASP A 1 113 ? 12.228 27.292 -19.658 1.00 58.38 113 ASP A CA 1
ATOM 891 C C . ASP A 1 113 ? 11.519 27.979 -20.840 1.00 58.38 113 ASP A C 1
ATOM 893 O O . ASP A 1 113 ? 11.991 29.005 -21.342 1.00 58.38 113 ASP A O 1
ATOM 897 N N . HIS A 1 114 ? 10.435 27.372 -21.331 1.00 57.38 114 HIS A N 1
ATOM 898 C CA . HIS A 1 114 ? 9.564 27.970 -22.350 1.00 57.38 114 HIS A CA 1
ATOM 899 C C . HIS A 1 114 ? 8.650 29.037 -21.752 1.00 57.38 114 HIS A C 1
ATOM 901 O O . HIS A 1 114 ? 8.161 28.820 -20.621 1.00 57.38 114 HIS A O 1
#